Protein AF-A0A0A1UUA5-F1 (afdb_monomer_lite)

Organism: NCBI:txid568076

Sequence (90 aa):
MGSPLPVRSAALARDTNETKIQLAINLDGGEFPADTDARLLKATTGHASQSSKSQNISVNTGIGFLDHMLHALAKHAGWSFAINCEGDLH

pLDDT: mean 88.44, std 10.78, range [55.78, 96.94]

Radius of gyration: 13.61 Å; chains: 1; bounding box: 31×29×41 Å

Structure (mmCIF, N/CA/C/O backbone):
data_AF-A0A0A1UUA5-F1
#
_entry.id   AF-A0A0A1UUA5-F1
#
loop_
_atom_site.group_PDB
_atom_site.id
_atom_site.type_symbol
_atom_site.label_atom_id
_atom_site.label_alt_id
_atom_site.label_comp_id
_atom_site.label_asym_id
_atom_site.label_entity_id
_atom_site.label_seq_id
_atom_site.pdbx_PDB_ins_code
_atom_site.Cartn_x
_atom_site.Cartn_y
_atom_site.Cartn_z
_atom_site.occupancy
_atom_site.B_iso_or_equiv
_atom_site.auth_seq_id
_atom_site.auth_comp_id
_atom_site.auth_asym_id
_atom_site.auth_atom_id
_atom_site.pdbx_PDB_model_num
ATOM 1 N N . MET A 1 1 ? 19.438 -18.098 -24.214 1.00 59.16 1 MET A N 1
ATOM 2 C CA . MET A 1 1 ? 18.787 -16.838 -23.800 1.00 59.16 1 MET A CA 1
ATOM 3 C C . MET A 1 1 ? 17.982 -17.149 -22.554 1.00 59.16 1 MET A C 1
ATOM 5 O O . MET A 1 1 ? 17.046 -17.928 -22.656 1.00 59.16 1 MET A O 1
ATOM 9 N N . GLY A 1 2 ? 18.417 -16.679 -21.383 1.00 65.38 2 GLY A N 1
ATOM 10 C CA . GLY A 1 2 ? 17.660 -16.874 -20.144 1.00 65.38 2 GLY A CA 1
ATOM 11 C C . GLY A 1 2 ? 16.368 -16.067 -20.205 1.00 65.38 2 GLY A C 1
ATOM 12 O O . GLY A 1 2 ? 16.381 -14.943 -20.707 1.00 65.38 2 GLY A O 1
ATOM 13 N N . SER A 1 3 ? 15.260 -16.648 -19.751 1.00 66.56 3 SER A N 1
ATOM 14 C CA . SER A 1 3 ? 14.013 -15.912 -19.542 1.00 66.56 3 SER A CA 1
ATOM 15 C C . SER A 1 3 ? 14.277 -14.670 -18.680 1.00 66.56 3 SER A C 1
ATOM 17 O O . SER A 1 3 ? 15.147 -14.735 -17.804 1.00 66.56 3 SER A O 1
ATOM 19 N N . PRO A 1 4 ? 13.563 -13.552 -18.897 1.00 73.69 4 PRO A N 1
ATOM 20 C CA . PRO A 1 4 ? 13.682 -12.391 -18.022 1.00 73.69 4 PRO A CA 1
ATOM 21 C C . PRO A 1 4 ? 13.476 -12.821 -16.567 1.00 73.69 4 PRO A C 1
ATOM 23 O O . PRO A 1 4 ? 12.629 -13.673 -16.280 1.00 73.69 4 PRO A O 1
ATOM 26 N N . LEU A 1 5 ? 14.297 -12.279 -15.663 1.00 73.50 5 LEU A N 1
ATOM 27 C CA . LEU A 1 5 ? 14.149 -12.552 -14.238 1.00 73.50 5 LEU A CA 1
ATOM 28 C C . LEU A 1 5 ? 12.739 -12.126 -13.798 1.00 73.50 5 LEU A C 1
ATOM 30 O O . LEU A 1 5 ? 12.267 -11.072 -14.233 1.00 73.50 5 LEU A O 1
ATOM 34 N N . PRO A 1 6 ? 12.054 -12.934 -12.976 1.00 81.75 6 PRO A N 1
ATOM 35 C CA . PRO A 1 6 ? 10.721 -12.593 -12.507 1.00 81.75 6 PRO A CA 1
ATOM 36 C C . PRO A 1 6 ? 10.769 -11.303 -11.681 1.00 81.75 6 PRO A C 1
ATOM 38 O O . PRO A 1 6 ? 11.643 -11.134 -10.830 1.00 81.75 6 PRO A O 1
ATOM 41 N N . VAL A 1 7 ? 9.821 -10.402 -11.946 1.00 87.56 7 VAL A N 1
ATOM 42 C CA . VAL A 1 7 ? 9.675 -9.131 -11.225 1.00 87.56 7 VAL A CA 1
ATOM 43 C C . VAL A 1 7 ? 9.394 -9.412 -9.753 1.00 87.56 7 VAL A C 1
ATOM 45 O O . VAL A 1 7 ? 8.501 -10.195 -9.417 1.00 87.56 7 VAL A O 1
ATOM 48 N N . ARG A 1 8 ? 10.138 -8.756 -8.863 1.00 94.62 8 ARG A N 1
ATOM 49 C CA . ARG A 1 8 ? 10.014 -8.922 -7.413 1.00 94.62 8 ARG A CA 1
ATOM 50 C C . ARG A 1 8 ? 8.871 -8.055 -6.906 1.00 94.62 8 ARG A C 1
ATOM 52 O O . ARG A 1 8 ? 9.070 -6.935 -6.437 1.00 94.62 8 ARG A O 1
ATOM 59 N N . SER A 1 9 ? 7.663 -8.584 -7.025 1.00 94.69 9 SER A N 1
ATOM 60 C CA . SER A 1 9 ? 6.434 -7.887 -6.659 1.00 94.69 9 SER A CA 1
ATOM 61 C C . SER A 1 9 ? 5.491 -8.782 -5.865 1.00 94.69 9 SER A C 1
ATOM 63 O O . SER A 1 9 ? 5.580 -10.008 -5.937 1.00 94.69 9 SER A O 1
ATOM 65 N N . ALA A 1 10 ? 4.619 -8.160 -5.076 1.00 95.75 10 ALA A N 1
ATOM 66 C CA . ALA A 1 10 ? 3.579 -8.841 -4.319 1.00 95.75 10 ALA A CA 1
ATOM 67 C C . ALA A 1 10 ? 2.394 -7.902 -4.077 1.00 95.75 10 ALA A C 1
ATOM 69 O O . ALA A 1 10 ? 2.583 -6.705 -3.840 1.00 95.75 10 ALA A O 1
ATOM 70 N N . ALA A 1 11 ? 1.189 -8.464 -4.083 1.00 95.69 11 ALA A N 1
ATOM 71 C CA . ALA A 1 11 ? -0.011 -7.825 -3.569 1.00 95.69 11 ALA A CA 1
ATOM 72 C C . ALA A 1 11 ? -0.560 -8.620 -2.380 1.00 95.69 11 ALA A C 1
ATOM 74 O O . ALA A 1 11 ? -0.426 -9.841 -2.296 1.00 95.69 11 ALA A O 1
ATOM 75 N N . LEU A 1 12 ? -1.165 -7.909 -1.435 1.00 95.62 12 LEU A N 1
ATOM 76 C CA . LEU A 1 12 ? -1.795 -8.481 -0.259 1.00 95.62 12 LEU A CA 1
ATOM 77 C C . LEU A 1 12 ? -3.053 -7.688 0.077 1.00 95.62 12 LEU A C 1
ATOM 79 O O . LEU A 1 12 ? -3.021 -6.464 0.174 1.00 95.62 12 LEU A O 1
ATOM 83 N N . ALA A 1 13 ? -4.133 -8.407 0.348 1.00 96.06 13 ALA A N 1
ATOM 84 C CA . ALA A 1 13 ? -5.298 -7.875 1.030 1.00 96.06 13 ALA A CA 1
ATOM 85 C C . ALA A 1 13 ? -5.494 -8.651 2.333 1.00 96.06 13 ALA A C 1
ATOM 87 O O . ALA A 1 13 ? -5.484 -9.884 2.344 1.00 96.06 13 ALA A O 1
ATOM 88 N N . ARG A 1 14 ? -5.649 -7.929 3.439 1.00 96.06 14 ARG A N 1
ATOM 89 C CA . ARG A 1 14 ? -5.912 -8.485 4.761 1.00 96.06 14 ARG A CA 1
ATOM 90 C C . ARG A 1 14 ? -7.066 -7.725 5.385 1.00 96.06 14 ARG A C 1
ATOM 92 O O . ARG A 1 14 ? -6.919 -6.556 5.718 1.00 96.06 14 ARG A O 1
ATOM 99 N N . ASP A 1 15 ? -8.161 -8.431 5.611 1.00 96.44 15 ASP A N 1
ATOM 100 C CA . ASP A 1 15 ? -9.352 -7.879 6.242 1.00 96.44 15 ASP A CA 1
ATOM 101 C C . ASP A 1 15 ? -9.588 -8.602 7.575 1.00 96.44 15 ASP A C 1
ATOM 103 O O . ASP A 1 15 ? -9.702 -9.828 7.627 1.00 96.44 15 ASP A O 1
ATOM 107 N N . THR A 1 16 ? -9.608 -7.839 8.665 1.00 96.19 16 THR A N 1
ATOM 108 C CA . THR A 1 16 ? -9.962 -8.300 10.012 1.00 96.19 16 THR A CA 1
ATOM 109 C C . THR A 1 16 ? -11.127 -7.469 10.553 1.00 96.19 16 THR A C 1
ATOM 111 O O . THR A 1 16 ? -11.657 -6.597 9.863 1.00 96.19 16 THR A O 1
ATOM 114 N N . ASN A 1 17 ? -11.534 -7.739 11.797 1.00 95.69 17 ASN A N 1
ATOM 115 C CA . ASN A 1 17 ? -12.552 -6.936 12.473 1.00 95.69 17 ASN A CA 1
ATOM 116 C C . ASN A 1 17 ? -12.049 -5.548 12.901 1.00 95.69 17 ASN A C 1
ATOM 118 O O . ASN A 1 17 ? -12.881 -4.692 13.148 1.00 95.69 17 ASN A O 1
ATOM 122 N N . GLU A 1 18 ? -10.732 -5.341 12.991 1.00 95.19 18 GLU A N 1
ATOM 123 C CA . GLU A 1 18 ? -10.124 -4.081 13.457 1.00 95.19 18 GLU A CA 1
ATOM 124 C C . GLU A 1 18 ? -9.563 -3.246 12.300 1.00 95.19 18 GLU A C 1
ATOM 126 O O . GLU A 1 18 ? -9.555 -2.018 12.336 1.00 95.19 18 GLU A O 1
ATOM 131 N N . THR A 1 19 ? -9.011 -3.911 11.279 1.00 95.75 19 THR A N 1
ATOM 132 C CA . THR A 1 19 ? -8.308 -3.243 10.180 1.00 95.75 19 THR A CA 1
ATOM 133 C C . THR A 1 19 ? -8.521 -3.962 8.857 1.00 95.75 19 THR A C 1
ATOM 135 O O . THR A 1 19 ? -8.553 -5.192 8.771 1.00 95.75 19 THR A O 1
ATOM 138 N N . LYS A 1 20 ? -8.626 -3.170 7.796 1.00 95.94 20 LYS A N 1
ATOM 139 C CA . LYS A 1 20 ? -8.648 -3.602 6.402 1.00 95.94 20 LYS A CA 1
ATOM 140 C C . LYS A 1 20 ? -7.457 -2.971 5.714 1.00 95.94 20 LYS A C 1
ATOM 142 O O . LYS A 1 20 ? -7.384 -1.753 5.580 1.00 95.94 20 LYS A O 1
ATOM 147 N N . ILE A 1 21 ? -6.516 -3.807 5.305 1.00 95.31 21 ILE A N 1
ATOM 148 C CA . ILE A 1 21 ? -5.241 -3.387 4.739 1.00 95.31 21 ILE A CA 1
ATOM 149 C C . ILE A 1 21 ? -5.128 -3.964 3.341 1.00 95.31 21 ILE A C 1
ATOM 151 O O . ILE A 1 21 ? -5.213 -5.176 3.14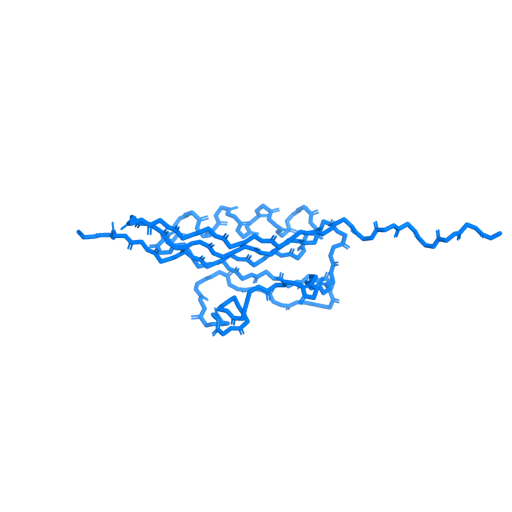8 1.00 95.31 21 ILE A O 1
ATOM 155 N N . GLN A 1 22 ? -4.892 -3.099 2.368 1.00 96.12 22 GLN A N 1
ATOM 156 C CA . GLN A 1 22 ? -4.507 -3.494 1.026 1.00 96.12 22 GLN A CA 1
ATOM 157 C C . GLN A 1 22 ? -3.126 -2.923 0.753 1.00 96.12 22 GLN A C 1
ATOM 159 O O . GLN A 1 22 ? -2.869 -1.747 1.002 1.00 96.12 22 GLN A O 1
ATOM 164 N N . LEU A 1 23 ? -2.230 -3.768 0.258 1.00 95.06 23 LEU A N 1
ATOM 165 C CA . LEU A 1 23 ? -0.852 -3.417 -0.039 1.00 95.06 23 LEU A CA 1
ATOM 166 C C . LEU A 1 23 ? -0.433 -4.001 -1.387 1.00 95.06 23 LEU A C 1
ATOM 168 O O . LEU A 1 23 ? -0.722 -5.155 -1.685 1.00 95.06 23 LEU A O 1
ATOM 172 N N . ALA A 1 24 ? 0.283 -3.213 -2.179 1.00 95.81 24 ALA A N 1
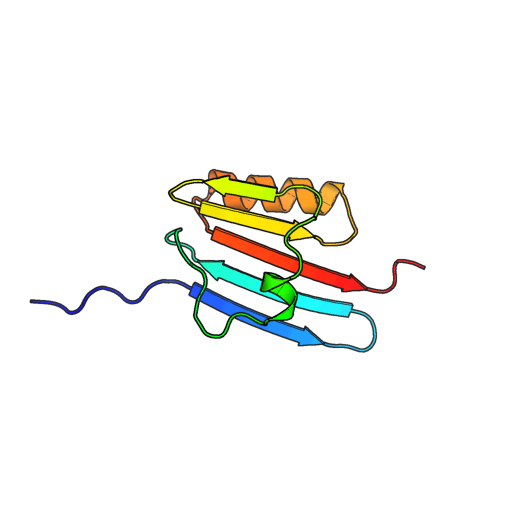ATOM 173 C CA . ALA A 1 24 ? 0.974 -3.662 -3.376 1.00 95.81 24 ALA A CA 1
ATOM 174 C C . ALA A 1 24 ? 2.386 -3.083 -3.392 1.00 95.81 24 ALA A C 1
ATOM 176 O O . ALA A 1 24 ? 2.598 -1.893 -3.147 1.00 95.81 24 ALA A O 1
ATOM 177 N N . ILE A 1 25 ? 3.367 -3.930 -3.676 1.00 95.56 25 ILE A N 1
ATOM 178 C CA . ILE A 1 25 ? 4.772 -3.544 -3.715 1.00 95.56 25 ILE A CA 1
ATOM 179 C C . ILE A 1 25 ? 5.457 -4.150 -4.931 1.00 95.56 25 ILE A C 1
ATOM 181 O O . ILE A 1 25 ? 5.235 -5.308 -5.281 1.00 95.56 25 ILE A O 1
ATOM 185 N N . ASN A 1 26 ? 6.323 -3.359 -5.552 1.00 95.25 26 ASN A N 1
ATOM 186 C CA . ASN A 1 26 ? 7.275 -3.800 -6.554 1.00 95.25 26 ASN A CA 1
ATOM 187 C C . ASN A 1 26 ? 8.662 -3.253 -6.185 1.00 95.25 26 ASN A C 1
ATOM 189 O O . ASN A 1 26 ? 8.887 -2.038 -6.178 1.00 95.25 26 ASN A O 1
ATOM 193 N N . LEU A 1 27 ? 9.581 -4.164 -5.853 1.00 94.44 27 LEU A N 1
ATOM 194 C CA . LEU A 1 27 ? 10.935 -3.842 -5.394 1.00 94.44 27 LEU A CA 1
ATOM 195 C C . LEU A 1 27 ? 11.852 -3.366 -6.526 1.00 94.44 27 LEU A C 1
ATOM 197 O O . LEU A 1 27 ? 12.904 -2.793 -6.254 1.00 94.44 27 LEU A O 1
ATOM 201 N N . ASP A 1 28 ? 11.467 -3.619 -7.776 1.00 92.94 28 ASP A N 1
ATOM 202 C CA . ASP A 1 28 ? 12.202 -3.217 -8.976 1.00 92.94 28 ASP A CA 1
ATOM 203 C C . ASP A 1 28 ? 11.713 -1.864 -9.534 1.00 92.94 28 ASP A C 1
ATOM 205 O O . ASP A 1 28 ? 12.255 -1.366 -10.522 1.00 92.94 28 ASP A O 1
ATOM 209 N N . GLY A 1 29 ? 10.700 -1.261 -8.901 1.00 88.00 29 GLY A N 1
ATOM 210 C CA . GLY A 1 29 ? 9.998 -0.087 -9.416 1.00 88.00 29 GLY A CA 1
ATOM 211 C C . GLY A 1 29 ? 9.042 -0.424 -10.568 1.00 88.00 29 GLY A C 1
ATOM 212 O O . GLY A 1 29 ? 8.861 -1.579 -10.948 1.00 88.00 29 GLY A O 1
ATOM 213 N N . GLY A 1 30 ? 8.400 0.598 -11.134 1.00 89.31 30 GLY A N 1
ATOM 214 C CA . GLY A 1 30 ? 7.429 0.444 -12.224 1.00 89.31 30 GLY A CA 1
ATOM 215 C C . GLY A 1 30 ? 6.015 0.082 -11.756 1.00 89.31 30 GLY A C 1
ATOM 216 O O . GLY A 1 30 ? 5.542 0.600 -10.745 1.00 89.31 30 GLY A O 1
ATOM 217 N N . GLU A 1 31 ? 5.320 -0.756 -12.522 1.00 90.50 31 GLU A N 1
ATOM 218 C CA . GLU A 1 31 ? 3.902 -1.074 -12.306 1.00 90.50 31 GLU A CA 1
ATOM 219 C C . GLU A 1 31 ? 3.673 -2.078 -11.166 1.00 90.50 31 GLU A C 1
ATOM 221 O O . GLU A 1 31 ? 4.544 -2.879 -10.814 1.00 90.50 31 GLU A O 1
ATOM 226 N N . PHE A 1 32 ? 2.469 -2.044 -10.599 1.00 91.56 32 PHE A N 1
ATOM 227 C CA . PHE A 1 32 ? 2.024 -3.009 -9.597 1.00 91.56 32 PHE A CA 1
ATOM 228 C C . PHE A 1 32 ? 1.620 -4.347 -10.236 1.00 91.56 32 PHE A C 1
ATOM 230 O O . PHE A 1 32 ? 1.254 -4.384 -11.415 1.00 91.56 32 PHE A O 1
ATOM 237 N N . PRO A 1 33 ? 1.679 -5.462 -9.485 1.00 91.38 33 PRO A N 1
ATOM 238 C CA . PRO A 1 33 ? 1.290 -6.763 -10.012 1.00 91.38 33 PRO A CA 1
ATOM 239 C C . PRO A 1 33 ? -0.223 -6.818 -10.292 1.00 91.38 33 PRO A C 1
ATOM 241 O O . PRO A 1 33 ? -1.017 -6.090 -9.694 1.00 91.38 33 PRO A O 1
ATOM 244 N N . ALA A 1 34 ? -0.632 -7.664 -11.240 1.00 89.75 34 ALA A N 1
ATOM 245 C CA . ALA A 1 34 ? -2.009 -7.700 -11.752 1.00 89.75 34 ALA A CA 1
ATOM 246 C C . ALA A 1 34 ? -3.059 -8.161 -10.722 1.00 89.75 34 ALA A C 1
ATOM 248 O O . ALA A 1 34 ? -4.248 -7.917 -10.906 1.00 89.75 34 ALA A O 1
ATOM 249 N N . ASP A 1 35 ? -2.623 -8.816 -9.649 1.00 91.62 35 ASP A N 1
ATOM 250 C CA . ASP A 1 35 ? -3.429 -9.251 -8.506 1.00 91.62 35 ASP A CA 1
ATOM 251 C C . ASP A 1 35 ? -3.617 -8.151 -7.444 1.00 91.62 35 ASP A C 1
ATOM 253 O O . ASP A 1 35 ? -4.162 -8.408 -6.370 1.00 91.62 35 ASP A O 1
ATOM 257 N N . THR A 1 36 ? -3.199 -6.914 -7.737 1.00 92.31 36 THR A N 1
ATOM 258 C CA . THR A 1 36 ? -3.425 -5.756 -6.865 1.00 92.31 36 THR A CA 1
ATOM 259 C C . THR A 1 36 ? -4.916 -5.537 -6.608 1.00 92.31 36 THR A C 1
ATOM 261 O O . THR A 1 36 ? -5.720 -5.438 -7.536 1.00 92.31 36 THR A O 1
ATOM 264 N N . ASP A 1 37 ? -5.284 -5.409 -5.331 1.00 93.00 37 ASP A N 1
ATOM 265 C CA . ASP A 1 37 ? -6.669 -5.194 -4.914 1.00 93.00 37 ASP A CA 1
ATOM 266 C C . ASP A 1 37 ? -7.231 -3.885 -5.500 1.00 93.00 37 ASP A C 1
ATOM 268 O O . ASP A 1 37 ? -6.612 -2.821 -5.428 1.00 93.00 37 ASP A O 1
ATOM 272 N N . ALA A 1 38 ? -8.443 -3.939 -6.054 1.00 89.12 38 ALA A N 1
ATOM 273 C CA . ALA A 1 38 ? -9.081 -2.785 -6.684 1.00 89.12 38 ALA A CA 1
ATOM 274 C C . ALA A 1 38 ? -9.297 -1.596 -5.726 1.00 89.12 38 ALA A C 1
ATOM 276 O O . ALA A 1 38 ? -9.428 -0.458 -6.186 1.00 89.12 38 ALA A O 1
ATOM 277 N N . ARG A 1 39 ? -9.329 -1.828 -4.405 1.00 87.56 39 ARG A N 1
ATOM 278 C CA . ARG A 1 39 ? -9.408 -0.774 -3.380 1.00 87.56 39 ARG A CA 1
ATOM 279 C C . ARG A 1 39 ? -8.163 0.118 -3.376 1.00 87.56 39 ARG A C 1
ATOM 281 O O . ARG A 1 39 ? -8.304 1.329 -3.236 1.00 87.56 39 ARG A O 1
ATOM 288 N N . LEU A 1 40 ? -6.975 -0.438 -3.634 1.00 85.62 40 LEU A N 1
ATOM 289 C CA . LEU A 1 40 ? -5.733 0.340 -3.769 1.00 85.62 40 LEU A CA 1
ATOM 290 C C . LEU A 1 40 ? -5.756 1.265 -4.981 1.00 85.62 40 LEU A C 1
ATOM 292 O O . LEU A 1 40 ? -5.313 2.406 -4.900 1.00 85.62 40 LEU A O 1
ATOM 296 N N . LEU A 1 41 ? -6.307 0.789 -6.100 1.00 71.75 41 LEU A N 1
ATOM 297 C CA . LEU A 1 41 ? -6.366 1.556 -7.347 1.00 71.75 41 LEU A CA 1
ATOM 298 C C . LEU A 1 41 ? -7.286 2.782 -7.234 1.00 71.75 41 LEU A C 1
ATOM 300 O O . LEU A 1 41 ? -7.100 3.758 -7.957 1.00 71.75 41 LEU A O 1
ATOM 304 N N . LYS A 1 42 ? -8.258 2.749 -6.313 1.00 64.56 42 LYS A N 1
ATOM 305 C CA . LYS A 1 42 ? -9.194 3.851 -6.046 1.00 64.56 42 LYS A CA 1
ATOM 306 C C . LYS A 1 42 ? -8.677 4.869 -5.025 1.00 64.56 42 LYS A C 1
ATOM 308 O O . LYS A 1 42 ? -9.175 5.990 -5.004 1.00 64.56 42 LYS A O 1
ATOM 313 N N . ALA A 1 43 ? -7.691 4.513 -4.202 1.00 59.56 43 ALA A N 1
ATOM 314 C CA . ALA A 1 43 ? -7.201 5.331 -3.087 1.00 59.56 43 ALA A CA 1
ATOM 315 C C . ALA A 1 43 ? -6.198 6.433 -3.504 1.00 59.56 43 ALA A C 1
ATOM 317 O O . ALA A 1 43 ? -5.370 6.870 -2.708 1.00 59.56 43 ALA A O 1
ATOM 318 N N . THR A 1 44 ? -6.254 6.917 -4.749 1.00 55.78 44 THR A N 1
ATOM 319 C CA . THR A 1 44 ? -5.222 7.787 -5.348 1.00 55.78 44 THR A CA 1
ATOM 320 C C . THR A 1 44 ? -5.164 9.215 -4.779 1.00 55.78 44 THR A C 1
ATOM 322 O O . THR A 1 44 ? -4.322 10.004 -5.203 1.00 55.78 44 THR A O 1
ATOM 325 N N . THR A 1 45 ? -6.007 9.553 -3.802 1.00 56.78 45 THR A N 1
ATOM 326 C CA . THR A 1 45 ? -6.131 10.906 -3.230 1.00 56.78 45 THR A CA 1
ATOM 327 C C . THR A 1 45 ? -5.761 10.929 -1.741 1.00 56.78 45 THR A C 1
ATOM 329 O O . THR A 1 45 ? -6.508 11.439 -0.912 1.00 56.78 45 THR A O 1
ATOM 332 N N . GLY A 1 46 ? -4.626 10.322 -1.388 1.00 60.38 46 GLY A N 1
ATOM 333 C CA . GLY A 1 46 ? -4.109 10.264 -0.017 1.00 60.38 46 GLY A CA 1
ATOM 334 C C . GLY A 1 46 ? -2.980 11.257 0.278 1.00 60.38 46 GLY A C 1
ATOM 335 O O . GLY A 1 46 ? -2.361 11.832 -0.627 1.00 60.38 46 GLY A O 1
ATOM 336 N N . HIS A 1 47 ? -2.690 11.414 1.571 1.00 62.91 47 HIS A N 1
ATOM 337 C CA . HIS A 1 47 ? -1.477 12.065 2.066 1.00 62.91 47 HIS A CA 1
ATOM 338 C C . HIS A 1 47 ? -0.235 11.278 1.587 1.00 62.91 47 HIS A C 1
ATOM 340 O O . HIS A 1 47 ? -0.299 10.079 1.378 1.00 62.91 47 HIS A O 1
ATOM 346 N N . ALA A 1 48 ? 0.897 11.946 1.339 1.00 78.00 48 ALA A N 1
ATOM 347 C CA . ALA A 1 48 ? 2.154 11.310 0.904 1.00 78.00 48 ALA A CA 1
ATOM 348 C C . ALA A 1 48 ? 2.075 10.439 -0.381 1.00 78.00 48 ALA A C 1
ATOM 350 O O . ALA A 1 48 ? 2.547 9.298 -0.418 1.00 78.00 48 ALA A O 1
ATOM 351 N N . SER A 1 49 ? 1.545 10.999 -1.473 1.00 83.88 49 SER A N 1
ATOM 352 C CA . SER A 1 49 ? 1.593 10.386 -2.808 1.00 83.88 49 SER A CA 1
ATOM 353 C C . SER A 1 49 ? 2.720 10.962 -3.678 1.00 83.88 49 SER A C 1
ATOM 355 O O . SER A 1 49 ? 3.012 12.157 -3.656 1.00 83.88 49 SER A O 1
ATOM 357 N N . GLN A 1 50 ? 3.375 10.101 -4.458 1.00 87.00 50 GLN A N 1
ATOM 358 C CA . GLN A 1 50 ? 4.339 10.484 -5.486 1.00 87.00 50 GLN A CA 1
ATOM 359 C C . GLN A 1 50 ? 4.240 9.529 -6.675 1.00 87.00 50 GLN A C 1
ATOM 361 O O . GLN A 1 50 ? 4.467 8.332 -6.541 1.00 87.00 50 GLN A O 1
ATOM 366 N N . SER A 1 51 ? 4.003 10.077 -7.864 1.00 86.38 51 SER A N 1
ATOM 367 C CA . SER A 1 51 ? 4.095 9.338 -9.123 1.00 86.38 51 SER A CA 1
ATOM 368 C C . SER A 1 51 ? 5.227 9.908 -9.974 1.00 86.38 51 SER A C 1
ATOM 370 O O . SER A 1 51 ? 5.347 11.120 -10.155 1.00 86.38 51 SER A O 1
ATOM 372 N N . SER A 1 52 ? 6.106 9.036 -10.454 1.00 86.25 52 SER A N 1
ATOM 373 C CA . SER A 1 52 ? 7.221 9.369 -11.339 1.00 86.25 52 SER A CA 1
ATOM 374 C C . SER A 1 52 ? 7.351 8.305 -12.430 1.00 86.25 52 SER A C 1
ATOM 376 O O . SER A 1 52 ? 6.729 7.252 -12.348 1.00 86.25 52 SER A O 1
ATOM 378 N N . LYS A 1 53 ? 8.207 8.539 -13.434 1.00 82.62 53 LYS A N 1
ATOM 379 C CA . LYS A 1 53 ? 8.426 7.572 -14.526 1.00 82.62 53 LYS A CA 1
ATOM 380 C C . LYS A 1 53 ? 8.913 6.192 -14.060 1.00 82.62 53 LYS A C 1
ATOM 382 O O . LYS A 1 53 ? 8.749 5.234 -14.802 1.00 82.62 53 LYS A O 1
ATOM 387 N N . S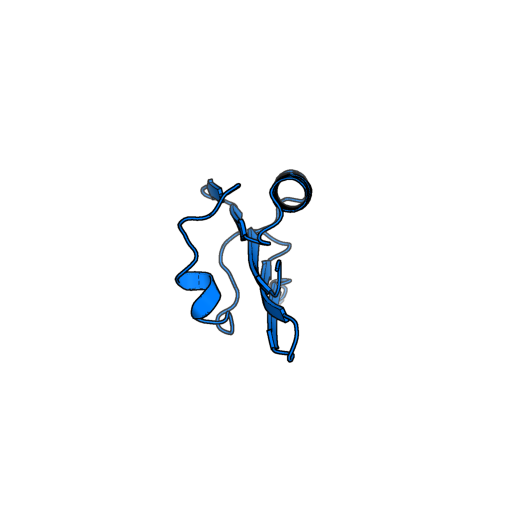ER A 1 54 ? 9.545 6.097 -12.889 1.00 87.69 54 SER A N 1
ATOM 388 C CA . SER A 1 54 ? 10.151 4.858 -12.382 1.00 87.69 54 SER A CA 1
ATOM 389 C C . SER A 1 54 ? 9.485 4.298 -11.124 1.00 87.69 54 SER A C 1
ATOM 391 O O . SER A 1 54 ? 9.734 3.149 -10.779 1.00 87.69 54 SER A O 1
ATOM 393 N N . GLN A 1 55 ? 8.671 5.086 -10.420 1.00 92.06 55 GLN A N 1
ATOM 394 C CA . GLN A 1 55 ? 8.109 4.725 -9.116 1.00 92.06 55 GLN A CA 1
ATOM 395 C C . GLN A 1 55 ? 6.701 5.286 -8.966 1.00 92.06 55 GLN A C 1
ATOM 397 O O . GLN A 1 55 ? 6.483 6.471 -9.242 1.00 92.06 55 GLN 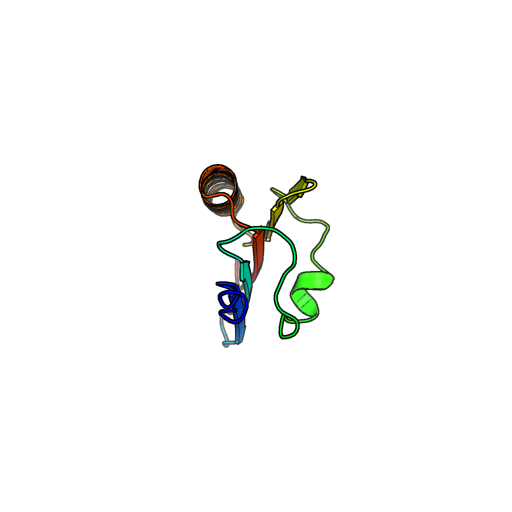A O 1
ATOM 402 N N . ASN A 1 56 ? 5.799 4.466 -8.438 1.00 92.62 56 ASN A N 1
ATOM 403 C CA . ASN A 1 56 ? 4.483 4.883 -7.977 1.00 92.62 56 ASN A CA 1
ATOM 404 C C . ASN A 1 56 ? 4.370 4.624 -6.470 1.00 92.62 56 ASN A C 1
ATOM 406 O O . ASN A 1 56 ? 4.451 3.475 -6.040 1.00 92.62 56 ASN A O 1
ATOM 410 N N . ILE A 1 57 ? 4.238 5.682 -5.671 1.00 93.88 57 ILE A N 1
ATOM 411 C CA . ILE A 1 57 ? 4.168 5.619 -4.210 1.00 93.88 57 ILE A CA 1
ATOM 412 C C . ILE A 1 57 ? 2.859 6.259 -3.751 1.00 93.88 57 ILE A C 1
ATOM 414 O O . ILE A 1 57 ? 2.598 7.425 -4.043 1.00 93.88 57 ILE A O 1
ATOM 418 N N . SER A 1 58 ? 2.042 5.516 -3.012 1.00 93.31 58 SER A N 1
ATOM 419 C CA . SER A 1 58 ? 0.774 5.996 -2.459 1.00 93.31 58 SER A CA 1
ATOM 420 C C . SER A 1 58 ? 0.555 5.372 -1.088 1.00 93.31 58 SER A C 1
ATOM 422 O O . SER A 1 58 ? 0.418 4.160 -0.971 1.00 93.31 58 SER A O 1
ATOM 424 N N . VAL A 1 59 ? 0.579 6.177 -0.030 1.00 93.44 59 VAL A N 1
ATOM 425 C CA . VAL A 1 59 ? 0.535 5.662 1.340 1.00 93.44 59 VAL A CA 1
ATOM 426 C C . VAL A 1 59 ? -0.608 6.322 2.087 1.00 93.44 59 VAL A C 1
ATOM 428 O O . VAL A 1 59 ? -0.570 7.517 2.333 1.00 93.44 59 VAL A O 1
ATOM 431 N N . ASN A 1 60 ? -1.617 5.545 2.458 1.00 93.75 60 ASN A N 1
ATOM 432 C CA . ASN A 1 60 ? -2.743 6.017 3.249 1.00 93.75 60 ASN A CA 1
ATOM 433 C C . ASN A 1 60 ? -2.989 5.058 4.412 1.00 93.75 60 ASN A C 1
ATOM 435 O O . ASN A 1 60 ? -3.685 4.058 4.252 1.00 93.75 60 ASN A O 1
ATOM 439 N N . THR A 1 61 ? -2.395 5.330 5.572 1.00 92.75 61 THR A N 1
ATOM 440 C CA . THR A 1 61 ? -2.582 4.499 6.772 1.00 92.75 61 THR A CA 1
ATOM 441 C C . THR A 1 61 ? -3.593 5.066 7.766 1.00 92.75 61 THR A C 1
ATOM 443 O O . THR A 1 61 ? -3.944 4.391 8.731 1.00 92.75 61 THR A O 1
ATOM 446 N N . GLY A 1 62 ? -4.023 6.316 7.569 1.00 90.56 62 GLY A N 1
ATOM 447 C CA . GLY A 1 62 ? -4.775 7.085 8.563 1.00 90.56 62 GLY A CA 1
ATOM 448 C C . GLY A 1 62 ? -3.896 7.741 9.639 1.00 90.56 62 GLY A C 1
ATOM 449 O O . GLY A 1 62 ? -4.403 8.519 10.445 1.00 90.56 62 GLY A O 1
ATOM 450 N N . ILE A 1 63 ? -2.577 7.491 9.644 1.00 92.62 63 ILE A N 1
ATOM 451 C CA . ILE A 1 63 ? -1.619 8.066 10.599 1.00 92.62 63 ILE A CA 1
ATOM 452 C C . ILE A 1 63 ? -0.537 8.841 9.835 1.00 92.62 63 ILE A C 1
ATOM 454 O O . ILE A 1 63 ? 0.421 8.268 9.319 1.00 92.62 63 ILE A O 1
ATOM 458 N N . GLY A 1 64 ? -0.626 10.175 9.832 1.00 91.75 64 GLY A N 1
ATOM 459 C CA . GLY A 1 64 ? 0.218 11.017 8.970 1.00 91.75 64 GLY A CA 1
ATOM 460 C C . GLY A 1 64 ? 1.737 10.866 9.167 1.00 91.75 64 GLY A C 1
ATOM 461 O O . GLY A 1 64 ? 2.491 10.909 8.196 1.00 91.75 64 GLY A O 1
ATOM 462 N N . PHE A 1 65 ? 2.215 10.646 10.398 1.00 94.75 65 PHE A N 1
ATOM 463 C CA . PHE A 1 65 ? 3.648 10.408 10.631 1.00 94.75 65 PHE A CA 1
ATOM 464 C C . PHE A 1 65 ? 4.111 9.062 10.054 1.00 94.75 65 PHE A C 1
ATOM 466 O O . PHE A 1 65 ? 5.183 8.983 9.453 1.00 94.75 65 PHE A O 1
ATOM 473 N N . LEU A 1 66 ? 3.292 8.016 10.195 1.00 95.69 66 LEU A N 1
ATOM 474 C CA . LEU A 1 66 ? 3.572 6.705 9.614 1.00 95.69 66 LEU A CA 1
ATOM 475 C C . LEU A 1 66 ? 3.577 6.780 8.082 1.00 95.69 66 LEU A C 1
ATOM 477 O O . LEU A 1 66 ? 4.487 6.234 7.456 1.00 95.69 66 LEU A O 1
ATOM 481 N N . ASP A 1 67 ? 2.636 7.525 7.496 1.00 94.69 67 ASP A N 1
ATOM 482 C CA . ASP A 1 67 ? 2.578 7.749 6.049 1.00 94.69 67 ASP A CA 1
ATOM 483 C C . ASP A 1 67 ? 3.879 8.367 5.526 1.00 94.69 67 ASP A C 1
ATOM 485 O O . ASP A 1 67 ? 4.456 7.895 4.545 1.00 94.69 67 ASP A O 1
ATOM 489 N N . HIS A 1 68 ? 4.396 9.385 6.222 1.00 94.56 68 HIS A N 1
ATOM 490 C CA . HIS A 1 68 ? 5.680 10.002 5.889 1.00 94.56 68 HIS A CA 1
ATOM 491 C C . HIS A 1 68 ? 6.864 9.036 5.995 1.00 94.56 68 HIS A C 1
ATOM 493 O O . HIS A 1 68 ? 7.718 9.032 5.106 1.00 94.56 68 HIS A O 1
ATOM 499 N N . MET A 1 69 ? 6.926 8.207 7.039 1.00 96.94 69 MET A N 1
ATOM 500 C CA . MET A 1 69 ? 8.016 7.238 7.201 1.00 96.94 69 MET A CA 1
ATOM 501 C C . MET A 1 69 ? 8.013 6.182 6.089 1.00 96.94 69 MET A C 1
ATOM 503 O O . MET A 1 69 ? 9.058 5.903 5.499 1.00 96.94 69 MET A O 1
ATOM 507 N N . LEU A 1 70 ? 6.845 5.626 5.759 1.00 96.00 70 LEU A N 1
ATOM 508 C CA . LEU A 1 70 ? 6.711 4.620 4.700 1.00 96.00 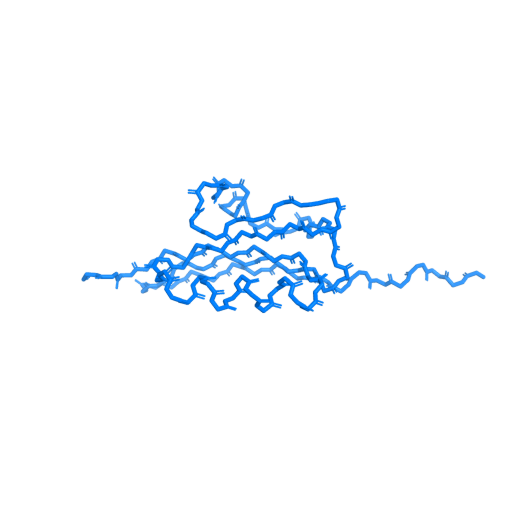70 LEU A CA 1
ATOM 509 C C . LEU A 1 70 ? 6.959 5.210 3.308 1.00 96.00 70 LEU A C 1
ATOM 511 O O . LEU A 1 70 ? 7.603 4.572 2.474 1.00 96.00 70 LEU A O 1
ATOM 515 N N . HIS A 1 71 ? 6.510 6.442 3.065 1.00 94.75 71 HIS A N 1
ATOM 516 C CA . HIS A 1 71 ? 6.805 7.152 1.827 1.00 94.75 71 HIS A CA 1
ATOM 517 C C . HIS A 1 71 ? 8.313 7.356 1.641 1.00 94.75 71 HIS A C 1
ATOM 519 O O . HIS A 1 71 ? 8.852 7.034 0.582 1.00 94.75 71 HIS A O 1
ATOM 525 N N . ALA A 1 72 ? 9.010 7.848 2.673 1.00 95.94 72 ALA A N 1
ATOM 526 C CA . ALA A 1 72 ? 10.458 8.039 2.628 1.00 95.94 72 ALA A CA 1
ATOM 527 C C . ALA A 1 72 ? 11.194 6.711 2.391 1.00 95.94 72 ALA A C 1
ATOM 529 O O . ALA A 1 72 ? 12.094 6.645 1.550 1.00 95.94 72 ALA A O 1
ATOM 530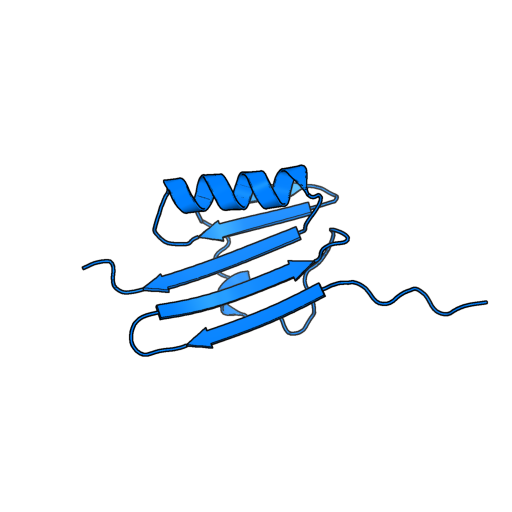 N N . LEU A 1 73 ? 10.769 5.639 3.069 1.00 96.69 73 LEU A N 1
ATOM 531 C CA . LEU A 1 73 ? 11.309 4.296 2.870 1.00 96.69 73 LEU A CA 1
ATOM 532 C C . LEU A 1 73 ? 11.192 3.852 1.405 1.00 96.69 73 LEU A C 1
ATOM 534 O O . LEU A 1 73 ? 12.204 3.537 0.782 1.00 96.69 73 LEU A O 1
ATOM 538 N N . ALA A 1 74 ? 9.985 3.876 0.834 1.00 95.38 74 ALA A N 1
ATOM 539 C CA . ALA A 1 74 ? 9.758 3.467 -0.552 1.00 95.38 74 ALA A CA 1
ATOM 540 C C . ALA A 1 74 ? 10.531 4.346 -1.546 1.00 95.38 74 ALA A C 1
ATOM 542 O O . ALA A 1 74 ? 11.122 3.845 -2.510 1.00 95.38 74 ALA A O 1
ATOM 543 N N . LYS A 1 75 ? 10.584 5.658 -1.284 1.00 94.19 75 LYS A N 1
ATOM 544 C CA . LYS A 1 75 ? 11.280 6.621 -2.133 1.00 94.19 75 LYS A CA 1
ATOM 545 C C . LYS A 1 75 ? 12.765 6.303 -2.243 1.00 94.19 75 LYS A C 1
ATOM 547 O O . LYS A 1 75 ? 13.282 6.211 -3.356 1.00 94.19 75 LYS A O 1
ATOM 552 N N . HIS A 1 76 ? 13.438 6.123 -1.112 1.00 95.38 76 HIS A N 1
ATOM 553 C CA . HIS A 1 76 ? 14.881 5.893 -1.078 1.00 95.38 76 HIS A CA 1
ATOM 554 C C . HIS A 1 76 ? 15.277 4.453 -1.416 1.00 95.38 76 HIS A C 1
ATOM 556 O O . HIS A 1 76 ? 16.400 4.231 -1.863 1.00 95.38 76 HIS A O 1
ATOM 562 N N . ALA A 1 77 ? 14.365 3.490 -1.265 1.00 94.62 77 ALA A N 1
ATOM 563 C CA . ALA A 1 77 ? 14.603 2.103 -1.649 1.00 94.62 77 ALA A CA 1
ATOM 564 C C . ALA A 1 77 ? 14.393 1.825 -3.151 1.00 94.62 77 ALA A C 1
ATOM 566 O O . ALA A 1 77 ? 14.756 0.751 -3.628 1.00 94.62 77 ALA A O 1
ATOM 567 N N . GLY A 1 78 ? 13.836 2.778 -3.908 1.00 93.94 78 GLY A N 1
ATOM 568 C CA . GLY A 1 78 ? 13.594 2.610 -5.345 1.00 93.94 78 GLY A CA 1
ATOM 569 C C . GLY A 1 78 ? 12.315 1.836 -5.681 1.00 93.94 78 GLY A C 1
ATOM 570 O O . GLY A 1 78 ? 12.169 1.370 -6.805 1.00 93.94 78 GLY A O 1
ATOM 571 N N . TRP A 1 79 ? 11.386 1.692 -4.733 1.00 95.56 79 TRP A N 1
ATOM 572 C CA . TRP A 1 79 ? 10.202 0.845 -4.894 1.00 95.56 79 TRP A CA 1
ATOM 573 C C . TRP A 1 79 ? 9.026 1.597 -5.508 1.00 95.56 79 TRP A C 1
ATOM 575 O O . TRP A 1 79 ? 8.893 2.813 -5.338 1.00 95.56 79 TRP A O 1
ATOM 585 N N . SER A 1 80 ? 8.140 0.844 -6.155 1.00 95.12 80 SER A N 1
ATOM 586 C CA . SER A 1 80 ? 6.736 1.232 -6.267 1.00 95.12 80 SER A CA 1
ATOM 587 C C . SER A 1 80 ? 5.989 0.601 -5.104 1.00 95.12 80 SER A C 1
ATOM 589 O O . SER A 1 80 ? 6.077 -0.608 -4.887 1.00 95.12 80 SER A O 1
ATOM 591 N N . PHE A 1 81 ? 5.293 1.419 -4.324 1.00 94.81 81 PHE A N 1
ATOM 592 C CA . PHE A 1 81 ? 4.680 1.004 -3.073 1.00 94.81 81 PHE A CA 1
ATOM 593 C C . PHE A 1 81 ? 3.339 1.697 -2.868 1.00 94.81 81 PHE A C 1
ATOM 595 O O . PHE A 1 81 ? 3.284 2.915 -2.716 1.00 94.81 81 PHE A O 1
ATOM 602 N N . ALA A 1 82 ? 2.265 0.921 -2.833 1.00 94.38 82 ALA A N 1
ATOM 603 C CA . ALA A 1 82 ? 0.947 1.416 -2.494 1.00 94.38 82 ALA A CA 1
ATOM 604 C C . ALA A 1 82 ? 0.403 0.680 -1.269 1.00 94.38 82 ALA A C 1
ATOM 606 O O . ALA A 1 82 ? 0.446 -0.548 -1.208 1.00 94.38 82 ALA A O 1
ATOM 607 N N . ILE A 1 83 ? -0.114 1.424 -0.296 1.00 93.50 83 ILE A N 1
ATOM 608 C CA . ILE A 1 83 ? -0.796 0.872 0.873 1.00 93.50 83 ILE A CA 1
ATOM 609 C C . ILE A 1 83 ? -2.006 1.736 1.218 1.00 93.50 83 ILE A C 1
ATOM 611 O O . ILE A 1 83 ? -1.910 2.959 1.286 1.00 93.50 83 ILE A O 1
ATOM 615 N N . ASN A 1 84 ? -3.134 1.080 1.457 1.00 93.94 84 ASN A N 1
ATOM 616 C CA . ASN A 1 84 ? -4.330 1.676 2.026 1.00 93.94 84 ASN A CA 1
ATOM 617 C C . ASN A 1 84 ? -4.713 0.878 3.273 1.00 93.94 84 ASN A C 1
ATOM 619 O O . ASN A 1 84 ? -4.812 -0.349 3.214 1.00 93.94 84 ASN A O 1
ATOM 623 N N . CYS A 1 85 ? -4.910 1.564 4.390 1.00 93.44 85 CYS A N 1
ATOM 624 C CA . CYS A 1 85 ? -5.387 0.984 5.633 1.00 93.44 85 CYS A CA 1
ATOM 625 C C . CYS A 1 85 ? -6.609 1.762 6.106 1.00 93.44 85 CYS A C 1
ATOM 627 O O . CYS A 1 85 ? -6.544 2.967 6.336 1.00 93.44 85 CYS A O 1
ATOM 629 N N . GLU A 1 86 ? -7.704 1.042 6.294 1.00 92.56 86 GLU A N 1
ATOM 630 C CA . GLU A 1 86 ? -8.889 1.515 6.995 1.00 92.56 86 GLU A CA 1
ATOM 631 C C . GLU A 1 86 ? -8.959 0.770 8.323 1.00 92.56 86 GLU A C 1
ATOM 633 O O . GLU A 1 86 ? -8.943 -0.461 8.346 1.00 92.56 86 GLU A O 1
ATOM 638 N N . GLY A 1 87 ? -9.008 1.498 9.430 1.00 91.44 87 GLY A N 1
ATOM 639 C CA . GLY A 1 87 ? -9.059 0.906 10.759 1.00 91.44 87 GLY A CA 1
ATOM 640 C C . GLY A 1 87 ? -9.723 1.823 11.767 1.00 91.44 87 GLY A C 1
ATOM 641 O O . GLY A 1 87 ? -10.027 2.983 11.473 1.00 91.44 87 GLY A O 1
ATOM 642 N N . ASP A 1 88 ? -9.925 1.285 12.960 1.00 89.50 88 ASP A N 1
ATOM 643 C CA . ASP A 1 88 ? -10.665 1.950 14.026 1.00 89.50 88 ASP A CA 1
ATOM 644 C C . ASP A 1 88 ? -9.767 2.971 14.750 1.00 89.50 88 ASP A C 1
ATOM 646 O O . ASP A 1 88 ? -9.035 2.649 15.683 1.00 89.50 88 ASP A O 1
ATOM 650 N N . LEU A 1 89 ? -9.789 4.228 14.293 1.00 83.31 89 LEU A N 1
ATOM 651 C CA . LEU A 1 89 ? -9.096 5.354 14.946 1.00 83.31 89 LEU A CA 1
ATOM 652 C C . LEU A 1 89 ? -9.930 6.012 16.068 1.00 83.31 89 LEU A C 1
ATOM 654 O O . LEU A 1 89 ? -9.525 7.048 16.604 1.00 83.31 89 LEU A O 1
ATOM 658 N N . HIS A 1 90 ? -11.084 5.423 16.405 1.00 66.75 90 HIS A N 1
ATOM 659 C CA . HIS A 1 90 ? -12.054 5.907 17.389 1.00 66.75 90 HIS A CA 1
ATOM 660 C C . HIS A 1 90 ? -12.600 4.775 18.254 1.00 66.75 90 HIS A C 1
ATOM 662 O O . HIS A 1 90 ? -12.963 3.728 17.677 1.00 66.75 90 HIS A O 1
#

Secondary structure (DSSP, 8-state):
-PPPPPP-EEEEEEE-SSEEEEEEEETT-SSPPTT--HHHHH--S-SSEEE-SS-EEEEE-S-HHHHHHHHHHHHHHT-EEEEEEEE---

Foldseek 3Di:
DDDPDDFPKDWDWDDDPFKTKTKIKTLQFDDTDPPGDVVQVPQQPAALFDDDPGEGEAFAAVDNVVSVVVSVVCVVSSMHITMHMDGDPD

InterPro domains:
  IPR000807 Imidazoleglycerol-phosphate dehydratase [PF00475] (61-90)
  IPR000807 Imidazoleglycerol-phosphate dehydratase [PTHR23133] (8-90)
  IPR020568 Ribosomal protein uS5 domain 2-type superfamily [SSF54211] (7-89)
  IPR038494 Imidazole glycerol phosphate dehydratase domain superfamily [G3DSA:3.30.230.40] (6-90)